Protein AF-A0A4V5SFV8-F1 (afdb_monomer_lite)

Radius of gyration: 16.42 Å; chains: 1; bounding box: 28×32×50 Å

Foldseek 3Di:
DDPPPDWDWDDPDPPDIDTPVVDDPDVPPDFWAKKFFQAAFQFFAADQDPVRDGQGTDGTGMFTWHGDDVQWTQTPPGHIHRDDPVGMGGDD

Organism: NCBI:txid1890302

Structure (mmCIF, N/CA/C/O backbone):
data_AF-A0A4V5SFV8-F1
#
_entry.id   AF-A0A4V5SFV8-F1
#
loop_
_atom_site.group_PDB
_atom_site.id
_atom_site.type_symbol
_atom_site.label_atom_id
_atom_site.label_alt_id
_atom_site.label_comp_id
_atom_site.label_asym_id
_atom_site.label_entity_id
_atom_site.label_seq_id
_atom_site.pdbx_PDB_ins_code
_atom_site.Cartn_x
_atom_site.Cartn_y
_atom_site.Cartn_z
_atom_site.occupancy
_atom_site.B_iso_or_equiv
_atom_site.auth_seq_id
_atom_site.auth_comp_id
_atom_site.auth_asym_id
_atom_site.auth_atom_id
_atom_site.pdbx_PDB_model_num
ATOM 1 N N . SER A 1 1 ? 3.850 5.869 37.781 1.00 38.19 1 SER A N 1
ATOM 2 C CA . SER A 1 1 ? 2.659 5.588 36.955 1.00 38.19 1 SER A CA 1
ATOM 3 C C . SER A 1 1 ? 2.672 4.109 36.620 1.00 38.19 1 SER A C 1
ATOM 5 O O . SER A 1 1 ? 3.549 3.657 35.898 1.00 38.19 1 SER A O 1
ATOM 7 N N . ALA A 1 2 ? 1.799 3.332 37.263 1.00 33.25 2 ALA A N 1
ATOM 8 C CA . ALA A 1 2 ? 1.769 1.880 37.126 1.00 33.25 2 ALA A CA 1
ATOM 9 C C . ALA A 1 2 ? 1.177 1.496 35.763 1.00 33.25 2 ALA A C 1
ATOM 11 O O . ALA A 1 2 ? -0.025 1.610 35.544 1.00 33.25 2 ALA A O 1
ATOM 12 N N . TRP A 1 3 ? 2.045 1.082 34.845 1.00 33.81 3 TRP A N 1
ATOM 13 C CA . TRP A 1 3 ? 1.665 0.270 33.697 1.00 33.81 3 TRP A CA 1
ATOM 14 C C . TRP A 1 3 ? 1.402 -1.138 34.248 1.00 33.81 3 TRP A C 1
ATOM 16 O O . TRP A 1 3 ? 2.310 -1.752 34.803 1.00 33.81 3 TRP A O 1
ATOM 26 N N . ASP A 1 4 ? 0.160 -1.617 34.206 1.00 46.56 4 ASP A N 1
ATOM 27 C CA . ASP A 1 4 ? -0.263 -2.841 34.909 1.00 46.56 4 ASP A CA 1
ATOM 28 C C . ASP A 1 4 ? -0.072 -4.132 34.095 1.00 46.56 4 ASP A C 1
ATOM 30 O O . ASP A 1 4 ? -0.528 -5.197 34.507 1.00 46.56 4 ASP A O 1
ATOM 34 N N . GLY A 1 5 ? 0.620 -4.067 32.951 1.00 46.25 5 GLY A N 1
ATOM 35 C CA . GLY A 1 5 ? 0.972 -5.254 32.170 1.00 46.25 5 GLY A CA 1
ATOM 36 C C . GLY A 1 5 ? -0.237 -6.067 31.698 1.00 46.25 5 GLY A C 1
ATOM 37 O O . GLY A 1 5 ? -0.111 -7.280 31.508 1.00 46.25 5 GLY A O 1
ATOM 38 N N . LYS A 1 6 ? -1.409 -5.434 31.540 1.00 50.84 6 LYS A N 1
ATOM 39 C CA . LYS A 1 6 ? -2.629 -6.095 31.062 1.00 50.84 6 LYS A CA 1
ATOM 40 C C . LYS A 1 6 ? -2.390 -6.747 29.701 1.00 50.84 6 LYS A C 1
ATOM 42 O O . LYS A 1 6 ? -2.248 -6.076 28.686 1.00 50.84 6 LYS A O 1
ATOM 47 N N . ARG A 1 7 ? -2.351 -8.080 29.711 1.00 51.94 7 ARG A N 1
ATOM 48 C CA . ARG A 1 7 ? -2.273 -8.933 28.521 1.00 51.94 7 ARG A CA 1
ATOM 49 C C . ARG A 1 7 ? -3.653 -9.025 27.879 1.00 51.94 7 ARG A C 1
ATOM 51 O O . ARG A 1 7 ? -4.634 -9.305 28.571 1.00 51.94 7 ARG A O 1
ATOM 58 N N . PHE A 1 8 ? -3.719 -8.817 26.568 1.00 55.19 8 PHE A N 1
ATOM 59 C CA . PHE A 1 8 ? -4.958 -8.915 25.802 1.00 55.19 8 PHE A CA 1
ATOM 60 C C . PHE A 1 8 ? -5.190 -10.355 25.325 1.00 55.19 8 PHE A C 1
ATOM 62 O O . PHE A 1 8 ? -4.253 -11.066 24.951 1.00 55.19 8 PHE A O 1
ATOM 69 N N . TRP A 1 9 ? -6.454 -10.780 25.343 1.00 52.03 9 TRP A N 1
ATOM 70 C CA . TRP A 1 9 ? -6.899 -12.063 24.805 1.00 52.03 9 TRP A CA 1
ATOM 71 C C . TRP A 1 9 ? -7.765 -11.810 23.578 1.00 52.03 9 TRP A C 1
ATOM 73 O O . TRP A 1 9 ? -8.700 -11.010 23.630 1.00 52.03 9 TRP A O 1
ATOM 83 N N . PHE A 1 10 ? -7.475 -12.507 22.484 1.00 51.94 10 PHE A N 1
ATOM 84 C CA . PHE A 1 10 ? -8.268 -12.423 21.262 1.00 51.94 10 PHE A CA 1
ATOM 85 C C . PHE A 1 10 ? -9.221 -13.611 21.198 1.00 51.94 10 PHE A C 1
ATOM 87 O O . PHE A 1 10 ? -8.786 -14.763 21.278 1.00 51.94 10 PHE A O 1
ATOM 94 N N . LYS A 1 11 ? -10.519 -13.334 21.045 1.00 55.78 11 LYS A N 1
ATOM 95 C CA . LYS A 1 11 ? -11.524 -14.360 20.767 1.00 55.78 11 LYS A CA 1
ATOM 96 C C . LYS A 1 11 ? -11.492 -14.678 19.276 1.00 55.78 11 LYS A C 1
ATOM 98 O O . LYS A 1 11 ? -11.832 -13.822 18.465 1.00 55.78 11 LYS A O 1
ATOM 103 N N . ILE A 1 12 ? -11.068 -15.886 18.923 1.00 50.97 12 ILE A N 1
ATOM 104 C CA . ILE A 1 12 ? -10.871 -16.303 17.521 1.00 50.97 12 ILE A CA 1
ATOM 105 C C . ILE A 1 12 ? -11.939 -17.289 17.026 1.00 50.97 12 ILE A C 1
ATOM 107 O O . ILE A 1 12 ? -12.073 -17.509 15.828 1.00 50.97 12 ILE A O 1
ATOM 111 N N . ALA A 1 13 ? -12.722 -17.857 17.944 1.00 44.31 13 ALA A N 1
ATOM 112 C CA . ALA A 1 13 ? -13.945 -18.614 17.688 1.00 44.31 13 ALA A CA 1
ATOM 113 C C . ALA A 1 13 ? -14.853 -18.507 18.925 1.00 44.31 13 ALA A C 1
ATOM 115 O O . ALA A 1 13 ? -14.427 -17.962 19.946 1.00 44.31 13 ALA A O 1
ATOM 116 N N . ASN A 1 14 ? -16.086 -19.023 18.867 1.00 47.09 14 ASN A N 1
ATOM 117 C CA . ASN A 1 14 ? -17.045 -18.886 19.973 1.00 47.09 14 ASN A CA 1
ATOM 118 C C . ASN A 1 14 ? -16.498 -19.343 21.339 1.00 47.09 14 ASN A C 1
ATOM 120 O O . ASN A 1 14 ? -16.835 -18.696 22.332 1.00 47.09 14 ASN A O 1
ATOM 124 N N . ASP A 1 15 ? -15.571 -20.308 21.355 1.00 63.19 15 ASP A N 1
ATOM 125 C CA . ASP A 1 15 ? -14.996 -20.875 22.582 1.00 63.19 15 ASP A CA 1
ATOM 126 C C . ASP A 1 15 ? -13.454 -20.837 22.653 1.00 63.19 15 ASP A C 1
ATOM 128 O O . ASP A 1 15 ? -12.873 -21.341 23.610 1.00 63.19 15 ASP A O 1
ATOM 132 N N . ASN A 1 16 ? -12.768 -20.210 21.686 1.00 47.00 16 ASN A N 1
ATOM 133 C CA . ASN A 1 16 ? -11.299 -20.201 21.637 1.00 47.00 16 ASN A CA 1
ATOM 134 C C . ASN A 1 16 ? -10.724 -18.805 21.891 1.00 47.00 16 ASN A C 1
ATOM 136 O O . ASN A 1 16 ? -11.024 -17.852 21.163 1.00 47.00 16 ASN A O 1
ATOM 140 N N . TRP A 1 17 ? -9.839 -18.719 22.886 1.00 62.47 17 TRP A N 1
ATOM 141 C CA . TRP A 1 17 ? -9.102 -17.514 23.259 1.00 62.47 17 TRP A CA 1
ATOM 142 C C . TRP A 1 17 ? -7.604 -17.769 23.171 1.00 62.47 17 TRP A C 1
ATOM 144 O O . TRP A 1 17 ? -7.118 -18.783 23.670 1.00 62.47 17 TRP A O 1
ATOM 154 N N . VAL A 1 18 ? -6.868 -16.839 22.568 1.00 57.06 18 VAL A N 1
ATOM 155 C CA . VAL A 1 18 ? -5.405 -16.920 22.482 1.00 57.06 18 VAL A CA 1
ATOM 156 C C . VAL A 1 18 ? -4.752 -15.686 23.104 1.00 57.06 18 VAL A C 1
ATOM 158 O O . VAL A 1 18 ? -5.267 -14.574 22.933 1.00 57.06 18 VAL A O 1
ATOM 161 N N . PRO A 1 19 ? -3.638 -15.859 23.841 1.00 50.06 19 PRO A N 1
ATOM 162 C CA . PRO A 1 19 ? -2.882 -14.739 24.376 1.00 50.06 19 PRO A CA 1
ATOM 163 C C . PRO A 1 19 ? -2.097 -14.058 23.251 1.00 50.06 19 PRO A C 1
ATOM 165 O O . PRO A 1 19 ? -1.614 -14.723 22.336 1.00 50.06 19 PRO A O 1
ATOM 168 N N . GLU A 1 20 ? -1.910 -12.743 23.346 1.00 50.69 20 GLU A N 1
ATOM 169 C CA . GLU A 1 20 ? -1.129 -11.941 22.389 1.00 50.69 20 GLU A CA 1
ATOM 170 C C . GLU A 1 20 ? 0.247 -12.551 22.049 1.00 50.69 20 GLU A C 1
ATOM 172 O O . GLU A 1 20 ? 0.656 -12.555 20.895 1.00 50.69 20 GLU A O 1
ATOM 177 N N . THR A 1 21 ? 0.931 -13.163 23.021 1.00 51.06 21 THR A N 1
ATOM 178 C CA . THR A 1 21 ? 2.251 -13.792 22.828 1.00 51.06 21 THR A CA 1
ATOM 179 C C . THR A 1 21 ? 2.226 -15.080 22.001 1.00 51.06 21 THR A C 1
ATOM 181 O O . THR A 1 21 ? 3.276 -15.529 21.551 1.00 51.06 21 THR A O 1
ATOM 184 N N . ALA A 1 22 ? 1.059 -15.712 21.839 1.00 51.78 22 ALA A N 1
ATOM 185 C CA . ALA A 1 22 ? 0.880 -16.885 20.981 1.00 51.78 22 ALA A CA 1
ATOM 186 C C . ALA A 1 22 ? 0.556 -16.497 19.528 1.00 51.78 22 ALA A C 1
ATOM 188 O 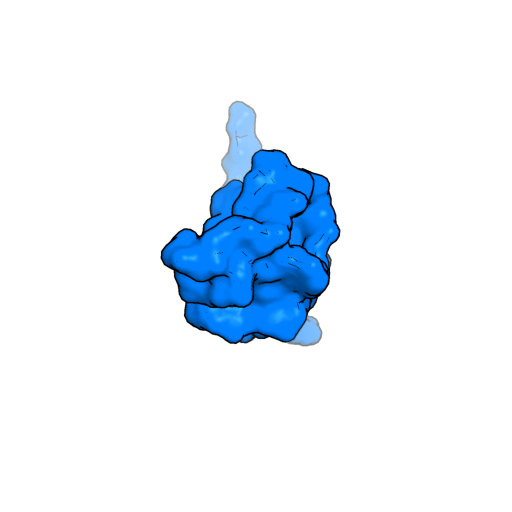O . ALA A 1 22 ? 0.531 -17.364 18.655 1.00 51.78 22 ALA A O 1
ATOM 189 N N . ILE A 1 23 ? 0.326 -15.207 19.258 1.00 46.69 23 ILE A N 1
ATOM 190 C CA . ILE A 1 23 ? 0.095 -14.678 17.918 1.00 46.69 23 ILE A CA 1
ATOM 191 C C . ILE A 1 23 ? 1.438 -14.215 17.353 1.00 46.69 23 ILE A C 1
ATOM 193 O O . ILE A 1 23 ? 1.973 -13.177 17.732 1.00 46.69 23 ILE A O 1
ATOM 197 N N . ARG A 1 24 ? 1.977 -14.967 16.393 1.00 42.94 24 ARG A N 1
ATOM 198 C CA . ARG A 1 24 ? 2.870 -14.377 15.393 1.00 42.94 24 ARG A CA 1
ATOM 199 C C . ARG A 1 24 ? 1.980 -13.664 14.383 1.00 42.94 24 ARG A C 1
ATOM 201 O O . ARG A 1 24 ? 1.105 -14.299 13.800 1.00 42.94 24 ARG A O 1
ATOM 208 N N . ILE A 1 25 ? 2.184 -12.365 14.179 1.00 42.19 25 ILE A N 1
ATOM 209 C CA . ILE A 1 25 ? 1.678 -11.700 12.976 1.00 42.19 25 ILE A CA 1
ATOM 210 C C . ILE A 1 25 ? 2.507 -12.281 11.831 1.00 42.19 25 ILE A C 1
ATOM 212 O O . ILE A 1 25 ? 3.634 -11.870 11.574 1.00 42.19 25 ILE A O 1
ATOM 216 N N . GLU A 1 26 ? 2.008 -13.354 11.230 1.00 42.56 26 GLU A N 1
ATOM 217 C CA . GLU A 1 26 ? 2.434 -13.702 9.886 1.00 42.56 26 GLU A CA 1
ATOM 218 C C . GLU A 1 26 ? 1.976 -12.575 8.967 1.00 42.56 26 GLU A C 1
ATOM 220 O O . GLU A 1 26 ? 0.881 -12.049 9.165 1.00 42.56 26 GLU A O 1
ATOM 225 N N . LYS A 1 27 ? 2.787 -12.235 7.956 1.00 47.38 27 LYS A N 1
ATOM 226 C CA . LYS A 1 27 ? 2.316 -11.503 6.774 1.00 47.38 27 LYS A CA 1
ATOM 227 C C . LYS A 1 27 ? 0.987 -12.139 6.364 1.00 47.38 27 LYS A C 1
ATOM 229 O O . LYS A 1 27 ? 0.988 -13.269 5.893 1.00 47.38 27 LYS A O 1
ATOM 234 N N . ASP A 1 28 ? -0.123 -11.451 6.581 1.00 50.97 28 ASP A N 1
ATOM 235 C CA . ASP A 1 28 ? -1.398 -11.985 7.095 1.00 50.97 28 ASP A CA 1
ATOM 236 C C . ASP A 1 28 ? -2.162 -12.935 6.145 1.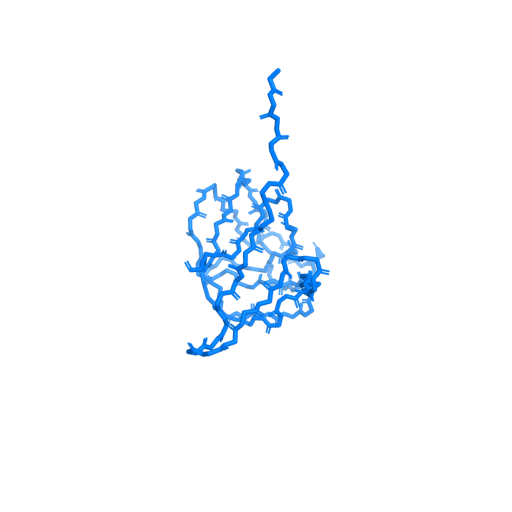00 50.97 28 ASP A C 1
ATOM 238 O O . ASP A 1 28 ? -3.346 -13.201 6.352 1.00 50.97 28 ASP A O 1
ATOM 242 N N . GLY A 1 29 ? -1.558 -13.370 5.033 1.00 55.25 29 GLY A N 1
ATOM 243 C CA . GLY A 1 29 ? -2.150 -14.230 4.004 1.00 55.25 29 GLY A CA 1
ATOM 244 C C . GLY A 1 29 ? -3.325 -13.599 3.245 1.00 55.25 29 GLY A C 1
ATOM 245 O O . GLY A 1 29 ? -3.777 -14.146 2.241 1.00 55.25 29 GLY A O 1
ATOM 246 N N . ARG A 1 30 ? -3.829 -12.439 3.690 1.00 64.00 30 ARG A N 1
ATOM 247 C CA . ARG A 1 30 ? -4.971 -11.745 3.094 1.00 64.00 30 ARG A CA 1
ATOM 248 C C . ARG A 1 30 ? -4.596 -11.181 1.736 1.00 64.00 30 ARG A C 1
ATOM 250 O O . ARG A 1 30 ? -3.736 -10.310 1.617 1.00 64.00 30 ARG A O 1
ATOM 257 N N . SER A 1 31 ? -5.292 -11.666 0.717 1.00 71.62 31 SER A N 1
ATOM 258 C CA . SER A 1 31 ? -5.144 -11.210 -0.662 1.00 71.62 31 SER 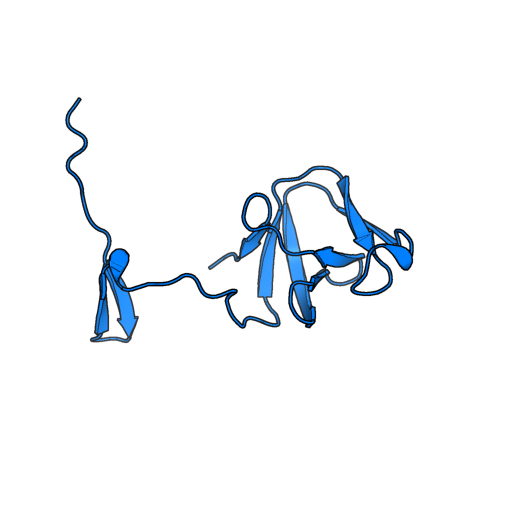A CA 1
ATOM 259 C C . SER A 1 31 ? -6.069 -10.046 -1.021 1.00 71.62 31 SER A C 1
ATOM 261 O O . SER A 1 31 ? -5.830 -9.391 -2.031 1.00 71.62 31 SER A O 1
ATOM 263 N N . LYS A 1 32 ? -7.108 -9.784 -0.209 1.00 84.75 32 LYS A N 1
ATOM 264 C CA . LYS A 1 32 ? -8.133 -8.750 -0.433 1.00 84.75 32 LYS A CA 1
ATOM 265 C C . LYS A 1 32 ? -8.633 -8.154 0.885 1.00 84.75 32 LYS A C 1
ATOM 267 O O . LYS A 1 32 ? -8.603 -8.833 1.912 1.00 84.75 32 LYS A O 1
ATOM 272 N N . GLY A 1 33 ? -9.139 -6.921 0.851 1.00 86.88 33 GLY A N 1
ATOM 273 C CA . GLY A 1 33 ? -9.757 -6.259 2.008 1.00 86.88 33 GLY A CA 1
ATOM 274 C C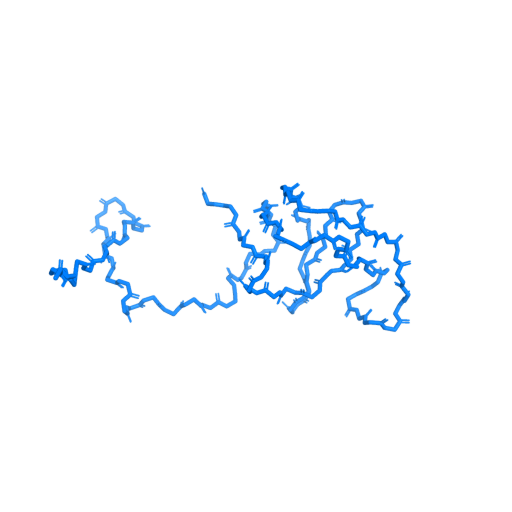 . GLY A 1 33 ? -9.625 -4.739 1.963 1.00 86.88 33 GLY A C 1
ATOM 275 O O . GLY A 1 33 ? -9.480 -4.169 0.888 1.00 86.88 33 GLY A O 1
ATOM 276 N N . VAL A 1 34 ? -9.657 -4.085 3.125 1.00 87.75 34 VAL A N 1
ATOM 277 C CA . VAL A 1 34 ? -9.431 -2.637 3.253 1.00 87.75 34 VAL A CA 1
ATOM 278 C C . VAL A 1 34 ? -8.244 -2.391 4.178 1.00 87.75 34 VAL A C 1
ATOM 280 O O . VAL A 1 34 ? -8.130 -3.021 5.232 1.00 87.75 34 VAL A O 1
ATOM 283 N N . ILE A 1 35 ? -7.366 -1.477 3.785 1.00 90.75 35 ILE A N 1
ATOM 284 C CA . ILE A 1 35 ? -6.243 -0.997 4.592 1.00 90.75 35 ILE A CA 1
ATOM 285 C C . ILE A 1 35 ? -6.461 0.455 5.017 1.00 90.75 35 ILE A C 1
ATOM 287 O O . ILE A 1 35 ? -7.207 1.196 4.378 1.00 90.75 35 ILE A O 1
ATOM 291 N N . TRP A 1 36 ? -5.756 0.864 6.062 1.00 93.12 36 TRP A N 1
ATOM 292 C CA . TRP A 1 36 ? -5.468 2.248 6.396 1.00 93.12 36 TRP A CA 1
ATOM 293 C C . TRP A 1 36 ? -4.006 2.550 6.046 1.00 93.12 36 TRP A C 1
ATOM 295 O O . TRP A 1 36 ? -3.114 1.812 6.464 1.00 93.12 36 TRP A O 1
ATOM 305 N N . ASN A 1 37 ? -3.773 3.618 5.286 1.00 94.50 37 ASN A N 1
ATOM 306 C CA . ASN A 1 37 ? -2.456 4.159 4.958 1.00 94.50 37 ASN A CA 1
ATOM 307 C C . ASN A 1 37 ? -2.191 5.431 5.780 1.00 94.50 37 ASN A C 1
ATOM 309 O O . ASN A 1 37 ? -3.019 6.343 5.786 1.00 94.50 37 ASN A O 1
ATOM 313 N N . GLU A 1 38 ? -1.030 5.510 6.426 1.00 93.00 38 GLU A N 1
ATOM 314 C CA . GLU A 1 38 ? -0.566 6.662 7.214 1.00 93.00 38 GLU A CA 1
ATOM 315 C C . GLU A 1 38 ? 0.403 7.571 6.431 1.00 93.00 38 GLU A C 1
ATOM 317 O O . GLU A 1 38 ? 0.781 8.629 6.930 1.00 93.00 38 GLU A O 1
ATOM 322 N N . TRP A 1 39 ? 0.808 7.196 5.210 1.00 96.00 39 TRP A N 1
ATOM 323 C CA . TRP A 1 39 ? 1.804 7.932 4.427 1.00 96.00 39 TRP A CA 1
ATOM 324 C C . TRP A 1 39 ? 1.198 8.811 3.328 1.00 96.00 39 TRP A C 1
ATOM 326 O O . TRP A 1 39 ? 0.494 8.333 2.434 1.00 96.00 39 TRP A O 1
ATOM 336 N N . LYS A 1 40 ? 1.548 10.100 3.323 1.00 96.25 40 LYS A N 1
ATOM 337 C CA . LYS A 1 40 ? 1.149 11.025 2.260 1.00 96.25 40 LYS A CA 1
ATOM 338 C C . LYS A 1 40 ? 1.957 10.806 0.986 1.00 96.25 40 LYS A C 1
ATOM 340 O O . LYS A 1 40 ? 3.172 10.979 0.979 1.00 96.25 40 LYS A O 1
ATOM 345 N N . GLY A 1 41 ? 1.275 10.532 -0.121 1.00 96.38 41 GLY A N 1
ATOM 346 C CA . GLY A 1 41 ? 1.922 10.376 -1.424 1.00 96.38 41 GLY A CA 1
ATOM 347 C C . GLY A 1 41 ? 2.614 9.025 -1.587 1.00 96.38 41 GLY A C 1
ATOM 348 O O . GLY A 1 41 ? 3.664 8.951 -2.219 1.00 96.38 41 GLY A O 1
ATOM 349 N N . LEU A 1 42 ? 2.033 7.973 -1.011 1.00 97.44 42 LEU A N 1
ATOM 350 C CA . LEU A 1 42 ? 2.497 6.599 -1.153 1.00 97.44 42 LEU A CA 1
ATOM 351 C C . LEU A 1 42 ? 2.462 6.196 -2.630 1.00 97.44 42 LEU A C 1
ATOM 353 O O . LEU A 1 42 ? 1.414 6.257 -3.278 1.00 97.44 42 LEU A O 1
ATOM 357 N N . GLU A 1 43 ? 3.622 5.824 -3.163 1.00 98.25 43 GLU A N 1
ATOM 358 C CA . GLU A 1 43 ? 3.798 5.531 -4.582 1.00 98.25 43 GLU A CA 1
ATOM 359 C C . GLU A 1 43 ? 3.198 4.176 -4.947 1.00 98.25 43 GLU A C 1
ATOM 361 O O . GLU A 1 43 ? 3.509 3.158 -4.336 1.00 98.25 43 GLU A O 1
ATOM 366 N N . CYS A 1 44 ? 2.336 4.176 -5.961 1.00 98.19 44 CYS A N 1
ATOM 367 C CA . CYS A 1 44 ? 1.709 2.985 -6.512 1.00 98.19 44 CYS A CA 1
ATOM 368 C C . CYS A 1 44 ? 2.324 2.687 -7.882 1.00 98.19 44 CYS A C 1
ATOM 370 O O . CYS A 1 44 ? 2.347 3.553 -8.755 1.00 98.19 44 CYS A O 1
ATOM 372 N N . TYR A 1 45 ? 2.786 1.461 -8.095 1.00 98.69 45 TYR A N 1
ATOM 373 C CA . TYR A 1 45 ? 3.530 1.032 -9.278 1.00 98.69 45 TYR A CA 1
ATOM 374 C C . TYR A 1 45 ? 2.644 0.267 -10.278 1.00 98.69 45 TYR A C 1
ATOM 376 O O . TYR A 1 45 ? 1.586 -0.267 -9.922 1.00 98.69 45 TYR A O 1
ATOM 384 N N . HIS A 1 46 ? 3.055 0.204 -11.550 1.00 97.38 46 HIS A N 1
ATOM 385 C CA . HIS A 1 46 ? 2.316 -0.535 -12.589 1.00 97.38 46 HIS A CA 1
ATOM 386 C C . HIS A 1 46 ? 2.305 -2.053 -12.355 1.00 97.38 46 HIS A C 1
ATOM 388 O O . HIS A 1 46 ? 1.302 -2.716 -12.632 1.00 97.38 46 HIS A O 1
ATOM 394 N N . HIS A 1 47 ? 3.395 -2.592 -11.812 1.00 96.38 47 HIS A N 1
ATOM 395 C CA . HIS A 1 47 ? 3.573 -4.001 -11.460 1.00 96.38 47 HIS A CA 1
ATOM 396 C C . HIS A 1 47 ? 4.141 -4.122 -10.038 1.00 96.38 47 HIS A C 1
ATOM 398 O O . HIS A 1 47 ? 4.579 -3.128 -9.465 1.00 96.38 47 HIS A O 1
ATOM 404 N N . ALA A 1 48 ? 4.162 -5.336 -9.478 1.00 92.94 48 ALA A N 1
ATOM 405 C CA . ALA A 1 48 ? 4.712 -5.648 -8.152 1.00 92.94 48 ALA A CA 1
ATOM 406 C C . ALA A 1 48 ? 6.258 -5.568 -8.106 1.00 92.94 48 ALA A C 1
ATOM 408 O O . ALA A 1 48 ? 6.946 -6.525 -7.759 1.00 92.94 48 ALA A O 1
ATOM 409 N N . ASN A 1 49 ? 6.820 -4.446 -8.558 1.00 94.94 49 ASN A N 1
ATOM 410 C CA . ASN A 1 49 ? 8.236 -4.109 -8.502 1.00 94.94 49 ASN A CA 1
ATOM 411 C C . ASN A 1 49 ? 8.448 -2.602 -8.733 1.00 94.94 49 ASN A C 1
ATOM 413 O O . ASN A 1 49 ? 7.715 -1.956 -9.488 1.00 94.94 49 ASN A O 1
ATOM 417 N N . TYR A 1 50 ? 9.531 -2.080 -8.156 1.00 95.62 50 TYR A N 1
ATOM 418 C CA . TYR A 1 50 ? 9.920 -0.669 -8.235 1.00 95.62 50 TYR A CA 1
ATOM 419 C C . TYR A 1 50 ? 10.294 -0.182 -9.648 1.00 95.62 50 TYR A C 1
ATOM 421 O O . TYR A 1 50 ? 10.168 1.002 -9.949 1.00 95.62 50 TYR A O 1
ATOM 429 N N . ASN A 1 51 ? 10.717 -1.081 -10.544 1.00 97.00 51 ASN A N 1
ATOM 430 C CA . ASN A 1 51 ? 11.195 -0.721 -11.885 1.00 97.00 51 ASN A CA 1
ATOM 431 C C . ASN A 1 51 ? 10.064 -0.485 -12.897 1.00 97.00 51 ASN A C 1
ATOM 433 O O . ASN A 1 51 ? 10.319 -0.045 -14.015 1.00 97.00 51 ASN A O 1
ATOM 437 N N . SER A 1 52 ? 8.816 -0.776 -12.526 1.00 95.81 52 SER A N 1
ATOM 438 C CA . SER A 1 52 ? 7.661 -0.654 -13.420 1.00 95.81 52 SER A CA 1
ATOM 439 C C . SER A 1 52 ? 7.167 0.782 -13.624 1.00 95.81 52 SER A C 1
ATOM 441 O O . SER A 1 52 ? 6.237 1.009 -14.395 1.00 95.81 52 SER A O 1
ATOM 443 N N . GLY A 1 53 ? 7.802 1.752 -12.963 1.00 97.62 53 GLY A N 1
ATOM 444 C CA . GLY A 1 53 ? 7.380 3.145 -12.973 1.00 97.62 53 GLY A CA 1
ATOM 445 C C . GLY A 1 53 ? 6.174 3.394 -12.067 1.00 97.62 53 GLY A C 1
ATOM 446 O O . GLY A 1 53 ? 5.420 2.486 -11.705 1.00 97.62 53 GLY A O 1
ATOM 447 N N . ILE A 1 54 ? 6.010 4.656 -11.683 1.00 98.19 54 ILE A N 1
ATOM 448 C CA . ILE A 1 54 ? 4.926 5.096 -10.805 1.00 98.19 54 ILE A CA 1
ATOM 449 C C . ILE A 1 54 ? 3.675 5.295 -11.651 1.00 98.19 54 ILE A C 1
ATOM 451 O O . ILE A 1 54 ? 3.671 6.089 -12.590 1.00 98.19 54 ILE A O 1
ATOM 455 N N . ARG A 1 55 ? 2.614 4.586 -11.284 1.00 98.06 55 ARG A N 1
ATOM 456 C CA . ARG A 1 55 ? 1.288 4.679 -11.890 1.00 98.06 55 ARG A CA 1
ATOM 457 C C . ARG A 1 55 ? 0.447 5.777 -11.245 1.00 98.06 55 ARG A C 1
ATOM 459 O O . ARG A 1 55 ? -0.226 6.519 -11.952 1.00 98.06 55 ARG A O 1
ATOM 466 N N . ASP A 1 56 ? 0.457 5.852 -9.917 1.00 98.44 56 ASP A N 1
ATOM 467 C CA . ASP A 1 56 ? -0.315 6.830 -9.145 1.00 98.44 56 ASP A CA 1
ATOM 468 C C . ASP A 1 56 ? 0.342 7.072 -7.774 1.00 98.44 56 ASP A C 1
ATOM 470 O O . ASP A 1 56 ? 1.317 6.409 -7.406 1.00 98.44 56 ASP A O 1
ATOM 474 N N . ARG A 1 57 ? -0.192 8.018 -7.003 1.00 98.25 57 ARG A N 1
ATOM 475 C CA . ARG A 1 57 ? 0.148 8.235 -5.597 1.00 98.25 57 ARG A CA 1
ATOM 476 C C . ARG A 1 57 ? -1.118 8.378 -4.767 1.00 98.25 57 ARG A C 1
ATOM 478 O O . ARG A 1 57 ? -2.053 9.071 -5.162 1.00 98.25 57 ARG A O 1
ATOM 485 N N . VAL A 1 58 ? -1.128 7.764 -3.591 1.00 97.19 58 VAL A N 1
ATOM 486 C CA . VAL A 1 58 ? -2.254 7.860 -2.655 1.00 97.19 58 VAL A CA 1
ATOM 487 C C . VAL A 1 58 ? -1.878 8.638 -1.401 1.00 97.19 58 VAL A C 1
ATOM 489 O O . VAL A 1 58 ? -0.745 8.581 -0.927 1.00 97.19 58 VAL A O 1
ATOM 492 N N . SER A 1 59 ? -2.833 9.392 -0.867 1.00 96.12 59 SER A N 1
ATOM 493 C CA . SER A 1 59 ? -2.688 10.074 0.421 1.00 96.12 59 SER A CA 1
ATOM 494 C C . SER A 1 59 ? -3.028 9.137 1.584 1.00 96.12 59 SER A C 1
ATOM 496 O O . SER A 1 59 ? -3.422 7.977 1.394 1.00 96.12 59 SER A O 1
ATOM 498 N N . GLU A 1 60 ? -2.895 9.656 2.798 1.00 96.50 60 GLU A N 1
ATOM 499 C CA . GLU A 1 60 ? -3.369 9.016 4.018 1.00 96.50 60 GLU A CA 1
ATOM 500 C C . GLU A 1 60 ? -4.872 8.704 3.917 1.00 96.50 60 GLU A C 1
ATOM 502 O O . GLU A 1 60 ? -5.649 9.506 3.389 1.00 96.50 60 GLU A O 1
ATOM 507 N N . GLY A 1 61 ? -5.297 7.544 4.419 1.00 92.00 61 GLY A N 1
ATOM 508 C CA . GLY A 1 61 ? -6.709 7.157 4.435 1.00 92.00 61 GLY A CA 1
ATOM 509 C C . GLY A 1 61 ? -6.974 5.685 4.141 1.00 92.00 61 GLY A C 1
ATOM 510 O O . GLY A 1 61 ? -6.079 4.842 4.199 1.00 92.00 61 GLY A O 1
ATOM 511 N N . GLN A 1 62 ? -8.240 5.378 3.848 1.00 93.25 62 GLN A N 1
ATOM 512 C CA . GLN A 1 62 ? -8.715 4.015 3.604 1.00 93.25 62 GLN A CA 1
ATOM 513 C C . GLN A 1 62 ? -8.612 3.632 2.134 1.00 93.25 62 GLN A C 1
ATOM 515 O O . GLN A 1 62 ? -9.059 4.380 1.266 1.00 93.25 62 GLN A O 1
ATOM 520 N N . TRP A 1 63 ? -8.097 2.433 1.866 1.00 95.25 63 TRP A N 1
ATOM 521 C CA . TRP A 1 63 ? -7.907 1.933 0.507 1.00 95.25 63 TRP A CA 1
ATOM 522 C C . TRP A 1 63 ? -8.320 0.470 0.378 1.00 95.25 63 TRP A C 1
ATOM 524 O O . TRP A 1 63 ? -8.032 -0.354 1.245 1.00 95.25 63 TRP A O 1
ATOM 534 N N . VAL A 1 64 ? -8.996 0.145 -0.723 1.00 94.25 64 VAL A N 1
ATOM 535 C CA . VAL A 1 64 ? -9.431 -1.222 -1.034 1.00 94.25 64 VAL A CA 1
ATOM 536 C C . VAL A 1 64 ? -8.296 -1.976 -1.721 1.00 94.25 64 VAL A C 1
ATOM 538 O O . VAL A 1 64 ? -7.741 -1.492 -2.705 1.00 94.25 64 VAL A O 1
ATOM 541 N N . ILE A 1 65 ? -7.994 -3.175 -1.230 1.00 93.88 65 ILE A N 1
ATOM 542 C CA . ILE A 1 65 ? -7.014 -4.102 -1.797 1.00 93.88 65 ILE A CA 1
ATOM 543 C C . ILE A 1 65 ? -7.727 -5.205 -2.576 1.00 93.88 65 ILE A C 1
ATOM 545 O O . ILE A 1 65 ? -8.581 -5.905 -2.024 1.00 93.88 65 ILE A O 1
ATOM 549 N N . GLU A 1 66 ? -7.355 -5.380 -3.845 1.00 92.06 66 GLU A N 1
ATOM 550 C CA . GLU A 1 66 ? -7.951 -6.385 -4.742 1.00 92.06 66 GLU A CA 1
ATOM 551 C C .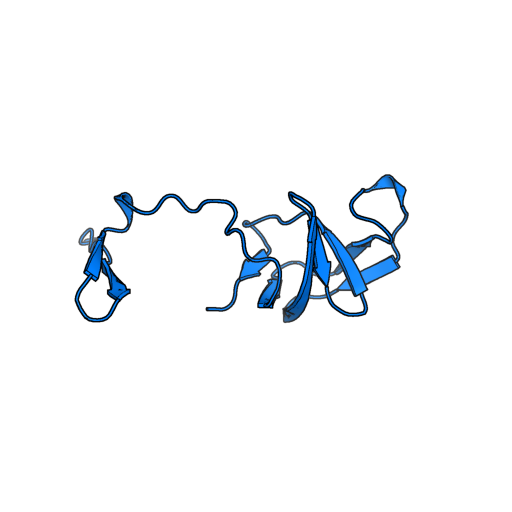 GLU A 1 66 ? -7.060 -7.598 -4.998 1.00 92.06 66 GLU A C 1
ATOM 553 O O . GLU A 1 66 ? -7.583 -8.678 -5.286 1.00 92.06 66 GLU A O 1
ATOM 558 N N . PHE A 1 67 ? -5.739 -7.434 -4.900 1.00 87.44 67 PHE A N 1
ATOM 559 C CA . PHE A 1 67 ? -4.771 -8.492 -5.173 1.00 87.44 67 PHE A CA 1
ATOM 560 C C . PHE A 1 67 ? -3.569 -8.405 -4.236 1.00 87.44 67 PHE A C 1
ATOM 562 O O . PHE A 1 67 ? -3.251 -7.344 -3.694 1.00 87.44 67 PHE A O 1
ATOM 569 N N .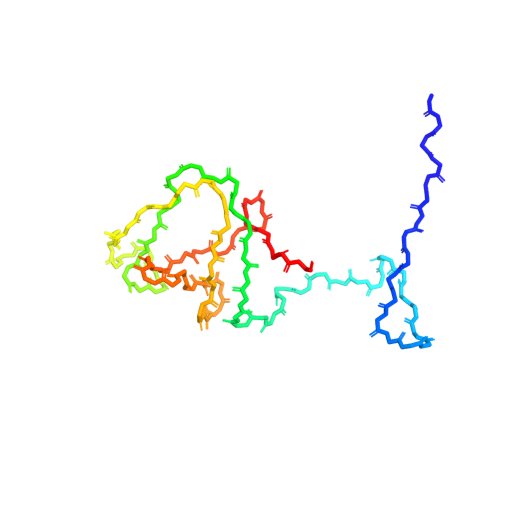 ARG A 1 68 ? -2.870 -9.534 -4.099 1.00 87.94 68 ARG A N 1
ATOM 570 C CA . ARG A 1 68 ? -1.593 -9.640 -3.400 1.00 87.94 68 ARG A CA 1
ATOM 571 C C . ARG A 1 68 ? -0.638 -10.517 -4.195 1.00 87.94 68 ARG A C 1
ATOM 573 O O . ARG A 1 68 ? -1.043 -11.562 -4.697 1.00 87.94 68 ARG A O 1
ATOM 580 N N . ASP A 1 69 ? 0.615 -10.099 -4.243 1.00 84.69 69 ASP A N 1
ATOM 581 C CA . ASP A 1 69 ? 1.735 -10.861 -4.778 1.00 84.69 69 ASP A CA 1
ATOM 582 C C . ASP A 1 69 ? 2.901 -10.740 -3.793 1.00 84.69 69 ASP A C 1
ATOM 584 O O . ASP A 1 69 ? 3.527 -9.689 -3.668 1.00 84.69 69 ASP A O 1
ATOM 588 N N . ASN A 1 70 ? 3.169 -11.803 -3.034 1.00 86.81 70 ASN A N 1
ATOM 589 C CA . ASN A 1 70 ? 4.196 -11.812 -1.992 1.00 86.81 70 ASN A CA 1
ATOM 590 C C . ASN A 1 70 ? 4.044 -10.650 -0.982 1.00 86.81 70 ASN A C 1
ATOM 592 O O . ASN A 1 70 ? 3.104 -10.621 -0.177 1.00 86.81 70 ASN A O 1
ATOM 596 N N . ASN A 1 71 ? 4.996 -9.711 -0.993 1.00 89.25 71 ASN A N 1
ATOM 597 C CA . ASN A 1 71 ? 5.000 -8.525 -0.139 1.00 89.25 71 ASN A CA 1
ATOM 598 C C . ASN A 1 71 ? 4.237 -7.342 -0.746 1.00 89.25 71 ASN A C 1
ATOM 600 O O . ASN A 1 71 ? 4.161 -6.299 -0.117 1.00 89.25 71 ASN A O 1
ATOM 604 N N . TRP A 1 72 ? 3.678 -7.488 -1.943 1.00 93.75 72 TRP A N 1
ATOM 605 C CA . TRP A 1 72 ? 3.002 -6.423 -2.666 1.00 93.75 72 TRP A CA 1
ATOM 606 C C . TRP A 1 72 ? 1.492 -6.567 -2.577 1.00 93.75 72 TRP A C 1
ATOM 608 O O . TRP A 1 72 ? 0.950 -7.664 -2.708 1.00 93.75 72 TRP A O 1
ATOM 618 N N . ILE A 1 73 ? 0.809 -5.444 -2.405 1.00 95.06 73 ILE A N 1
ATOM 619 C CA . ILE A 1 73 ? -0.649 -5.340 -2.411 1.00 95.06 73 ILE A CA 1
ATOM 620 C C . ILE A 1 73 ? -1.088 -4.399 -3.530 1.00 95.06 73 ILE A C 1
ATOM 622 O O . ILE A 1 73 ? -0.438 -3.388 -3.788 1.00 95.06 73 ILE A O 1
ATOM 626 N N . TYR A 1 74 ? -2.182 -4.732 -4.209 1.00 95.88 74 TYR A N 1
ATOM 627 C CA . TYR A 1 74 ? -2.754 -3.889 -5.253 1.00 95.88 74 TYR A CA 1
ATOM 628 C C . TYR A 1 74 ? -3.912 -3.071 -4.695 1.00 95.88 74 TYR A C 1
ATOM 630 O O . TYR A 1 74 ? -4.961 -3.633 -4.360 1.00 95.88 74 TYR A O 1
ATOM 638 N N . ILE A 1 75 ? -3.733 -1.753 -4.623 1.00 97.69 75 ILE A N 1
ATOM 639 C CA . ILE A 1 75 ? -4.809 -0.818 -4.305 1.00 97.69 75 ILE A CA 1
ATOM 640 C C . ILE A 1 75 ? -5.676 -0.651 -5.554 1.00 97.69 75 ILE A C 1
ATOM 642 O O . ILE A 1 75 ? -5.173 -0.261 -6.614 1.00 97.69 75 ILE A O 1
ATOM 646 N N . LYS A 1 76 ? -6.978 -0.928 -5.412 1.00 96.81 76 LYS A N 1
ATOM 647 C CA . LYS A 1 76 ? -7.984 -0.829 -6.477 1.00 96.81 76 LYS A CA 1
ATOM 648 C C . LYS A 1 76 ? -7.834 0.479 -7.255 1.00 96.81 76 LYS A C 1
ATOM 650 O O . LYS A 1 76 ? -7.789 1.549 -6.656 1.00 96.81 76 LYS A O 1
ATOM 655 N N . ASP A 1 77 ? -7.748 0.374 -8.580 1.00 96.56 77 ASP A N 1
ATOM 656 C CA . ASP A 1 77 ? -7.591 1.477 -9.542 1.00 96.56 77 ASP A CA 1
ATOM 657 C C . ASP A 1 77 ? -6.306 2.326 -9.415 1.00 96.56 77 ASP A C 1
ATOM 659 O O . ASP A 1 77 ? -6.068 3.199 -10.254 1.00 96.56 77 ASP A O 1
ATOM 663 N N . LYS A 1 78 ? -5.435 2.057 -8.433 1.00 98.00 78 LYS A N 1
ATOM 664 C CA . LYS A 1 78 ? -4.237 2.862 -8.137 1.00 98.00 78 LYS A CA 1
ATOM 665 C C . LYS A 1 78 ? -2.943 2.188 -8.552 1.00 98.00 78 LYS A C 1
ATOM 667 O O . LYS A 1 78 ? -2.185 2.765 -9.328 1.00 98.00 78 LYS A O 1
ATOM 672 N N . GLY A 1 79 ? -2.695 0.964 -8.096 1.00 98.12 79 GLY A N 1
ATOM 673 C CA . GLY A 1 79 ? -1.467 0.243 -8.423 1.00 98.12 79 GLY A CA 1
ATOM 674 C C . GLY A 1 79 ? -0.928 -0.612 -7.286 1.00 98.12 79 GLY A C 1
ATOM 675 O O . GLY A 1 79 ? -1.558 -0.776 -6.242 1.00 98.12 79 GLY A O 1
ATOM 676 N N . TRP A 1 80 ? 0.253 -1.169 -7.528 1.00 98.19 80 TRP A N 1
ATOM 677 C CA . TRP A 1 80 ? 0.963 -2.032 -6.594 1.00 98.19 80 TRP A CA 1
ATOM 678 C C . TRP A 1 80 ? 1.775 -1.223 -5.591 1.00 98.19 80 TRP A C 1
ATOM 680 O O . TRP A 1 80 ? 2.452 -0.274 -5.963 1.00 98.19 80 TRP A O 1
ATOM 690 N N . VAL A 1 81 ? 1.748 -1.635 -4.333 1.00 97.06 81 VAL A N 1
ATOM 691 C CA . VAL A 1 81 ? 2.505 -1.041 -3.230 1.00 97.06 81 VAL A CA 1
ATOM 692 C C . VAL A 1 81 ? 3.204 -2.161 -2.477 1.00 97.06 81 VAL A C 1
ATOM 694 O O . VAL A 1 81 ? 2.592 -3.203 -2.228 1.00 97.06 81 VAL A O 1
ATOM 697 N N . GLU A 1 82 ? 4.461 -1.956 -2.088 1.00 95.00 82 GLU A N 1
ATOM 698 C CA . GLU A 1 82 ? 5.101 -2.847 -1.126 1.00 95.00 82 GLU A CA 1
ATOM 699 C C . GLU A 1 82 ? 4.488 -2.628 0.262 1.00 95.00 82 GLU A C 1
ATOM 701 O O . GLU A 1 82 ? 4.398 -1.510 0.766 1.00 95.00 82 GLU A O 1
ATOM 706 N N . PHE A 1 83 ? 4.030 -3.711 0.875 1.00 91.88 83 PHE A N 1
ATOM 707 C CA . PHE A 1 83 ? 3.406 -3.688 2.183 1.00 91.88 83 PHE A CA 1
ATOM 708 C C . PHE A 1 83 ? 4.457 -3.441 3.269 1.00 91.88 83 PHE A C 1
ATOM 710 O O . PHE A 1 83 ? 5.292 -4.307 3.547 1.00 91.88 83 PHE A O 1
ATOM 717 N N . ASP A 1 84 ? 4.371 -2.269 3.895 1.00 90.94 84 ASP A N 1
ATOM 718 C CA . ASP A 1 84 ? 5.126 -1.895 5.089 1.00 90.94 84 ASP A CA 1
ATOM 719 C C . ASP A 1 84 ? 4.160 -1.674 6.261 1.00 90.94 84 ASP A C 1
ATOM 721 O O . ASP A 1 84 ? 3.406 -0.700 6.301 1.00 90.94 84 ASP A O 1
ATOM 725 N N . GLU A 1 85 ? 4.206 -2.578 7.238 1.00 87.38 85 GLU A N 1
ATOM 726 C CA . GLU A 1 85 ? 3.365 -2.556 8.442 1.00 87.38 85 GLU A CA 1
ATOM 727 C C . GLU A 1 85 ? 3.558 -1.300 9.304 1.00 87.38 85 GLU A C 1
ATOM 729 O O . GLU A 1 85 ? 2.703 -0.978 10.133 1.00 87.38 85 GLU A O 1
ATOM 734 N N . LYS A 1 86 ? 4.659 -0.561 9.114 1.00 89.62 86 LYS A N 1
ATOM 735 C CA . LYS A 1 86 ? 4.897 0.705 9.819 1.00 89.62 86 LYS A CA 1
ATOM 736 C C . LYS A 1 86 ? 3.950 1.814 9.375 1.00 89.62 86 LYS A C 1
ATOM 738 O O . LYS A 1 86 ? 3.715 2.727 10.158 1.00 89.62 86 LYS A O 1
ATOM 743 N N . ILE A 1 87 ? 3.440 1.749 8.144 1.00 92.06 87 ILE A N 1
ATOM 744 C CA . ILE A 1 87 ? 2.607 2.800 7.537 1.00 92.06 87 ILE A CA 1
ATOM 745 C C . ILE A 1 87 ? 1.284 2.280 6.967 1.00 92.06 87 ILE A C 1
ATOM 747 O O . ILE A 1 87 ? 0.372 3.070 6.733 1.00 92.06 87 ILE A O 1
ATOM 751 N N . ILE A 1 88 ? 1.152 0.970 6.752 1.00 91.62 88 ILE A N 1
ATOM 752 C CA . ILE A 1 88 ? -0.045 0.339 6.197 1.00 91.62 88 ILE A CA 1
ATOM 753 C C . ILE A 1 88 ? -0.568 -0.700 7.183 1.00 91.62 88 ILE A C 1
ATOM 755 O O . ILE A 1 88 ? 0.150 -1.609 7.592 1.00 91.62 88 ILE A O 1
ATOM 759 N N . ARG A 1 89 ? -1.852 -0.604 7.533 1.00 88.31 89 ARG A N 1
ATOM 760 C CA . ARG A 1 89 ? -2.507 -1.532 8.467 1.00 88.31 89 ARG A CA 1
ATOM 761 C C . ARG A 1 89 ? -3.807 -2.053 7.882 1.00 88.31 89 ARG A C 1
ATOM 763 O O . ARG A 1 89 ? -4.590 -1.281 7.341 1.00 88.31 89 ARG A O 1
ATOM 770 N N . TRP A 1 90 ? -4.082 -3.347 8.017 1.00 84.69 90 TRP A N 1
ATOM 771 C CA . TRP A 1 90 ? -5.402 -3.886 7.683 1.00 84.69 90 TRP A CA 1
ATOM 772 C C . TRP A 1 90 ? -6.462 -3.353 8.646 1.00 84.69 90 TRP A C 1
ATOM 774 O O . TRP A 1 90 ? -6.282 -3.404 9.864 1.00 84.69 90 TRP A O 1
ATOM 784 N N . ILE A 1 91 ? -7.590 -2.901 8.105 1.00 76.31 91 ILE A N 1
ATOM 785 C CA . ILE A 1 91 ? -8.775 -2.586 8.903 1.00 76.31 91 ILE A CA 1
ATOM 786 C C . ILE A 1 91 ? -9.478 -3.914 9.222 1.00 76.31 91 ILE A C 1
ATOM 788 O O . ILE A 1 91 ? -9.648 -4.759 8.336 1.00 76.31 91 ILE A O 1
ATOM 792 N N . ARG A 1 92 ? -9.801 -4.132 10.502 1.00 67.19 92 ARG A N 1
ATOM 793 C CA . ARG A 1 92 ? -10.402 -5.364 11.037 1.00 67.19 92 ARG A CA 1
ATOM 794 C C . ARG A 1 92 ? -11.846 -5.139 11.445 1.00 67.19 92 ARG A C 1
ATOM 796 O O . ARG A 1 92 ? -12.111 -4.068 12.031 1.00 67.19 92 ARG A O 1
#

Secondary structure (DSSP, 8-state):
--------EEEEETTEEEEGGG---------SEEEEE--TTEEEESSSSGGG-EEEEE-SEEEEEEEEETTEEEETTTEEEE--TTTEEE--

Sequence (92 aa):
SAWDGKRFWFKIANDNWVPETAIRIEKDGRSKGVIWNEWKGLECYHHANYNSGIRDRVSEGQWVIEFRDNNWIYIKDKGWVEFDEKIIRWIR

pLDDT: mean 78.66, std 21.37, range [33.25, 98.69]